Protein AF-A0A127SKQ9-F1 (afdb_monomer_lite)

Foldseek 3Di:
DVPPADQAAEEDEPVQCPDPVSVVVCVVSNYDYQYDPDDDPVVNVVSLLVVLQVLLCCCPPVVHHYHDQQDPDDDLPPDRDGDVSNLVSQQSNPVPDSVCSVVSSVDDDDDKAFPDDLCNVVSVVQVVVVVVDPDDDDPCSVVVSVCSNVPGDRHDMDD

Radius of gyration: 17.36 Å; chains: 1; bounding box: 49×34×46 Å

Sequence (159 aa):
MQNGFDTTEITFGANLMMNSLIIDIGKSNKMFKVERPGGSIKEFYRSSKHLSDYIRHVITEKKQSVWIAQRNGRTKDGNDATDQGIIKMFCMSCLDDKIKAIDQLHIVPVSISYEWESCDILKTLELYEAQFSKYTKKPGEDLNSILTGIVQSKGRVHI

Secondary structure (DSSP, 8-state):
-TTSPPPPEEEEEGGG--SHHHHHHHHHTTEEEEPPTTS-HHHHHHHHHHHHHHHHHHHHTS---EE--SSSS--SSS--PPPHHHHHHHHTT-SS-HHHHHHTT-------EESS-TTHHHHHHHHHHTTTS---PPTTHHHHHHHHHHHS---SEE-

pLDDT: mean 90.44, std 6.85, range [54.19, 97.06]

Structure (mmCIF, N/CA/C/O backbone):
data_AF-A0A127SKQ9-F1
#
_entry.id   AF-A0A127SKQ9-F1
#
loop_
_atom_site.group_PDB
_atom_site.id
_atom_site.type_symbol
_atom_site.label_atom_id
_atom_site.label_alt_id
_atom_site.label_comp_id
_atom_site.label_asym_id
_atom_site.label_entity_id
_atom_site.label_seq_id
_atom_site.pdbx_PDB_ins_code
_atom_site.Cartn_x
_atom_site.Cartn_y
_atom_site.Cartn_z
_atom_site.occupancy
_atom_site.B_iso_or_equiv
_atom_site.auth_seq_id
_atom_site.auth_comp_id
_atom_site.auth_asym_id
_atom_site.auth_atom_id
_atom_site.pdbx_PDB_model_num
ATOM 1 N N . MET A 1 1 ? -24.193 -1.878 -5.573 1.00 54.78 1 MET A N 1
ATOM 2 C CA . MET A 1 1 ? -23.216 -2.755 -4.890 1.00 54.78 1 MET A CA 1
ATOM 3 C C . MET A 1 1 ? -23.719 -4.185 -5.013 1.00 54.78 1 MET A C 1
ATOM 5 O O . MET A 1 1 ? -24.858 -4.421 -4.643 1.00 54.78 1 MET A O 1
ATOM 9 N N . GLN A 1 2 ? -22.941 -5.104 -5.594 1.00 54.19 2 GLN A N 1
ATOM 10 C CA . GLN A 1 2 ? -23.418 -6.451 -5.967 1.00 54.19 2 GLN A CA 1
ATOM 11 C C . GLN A 1 2 ? -23.648 -7.402 -4.776 1.00 54.19 2 GLN A C 1
ATOM 13 O O . GLN A 1 2 ? -24.366 -8.376 -4.937 1.00 54.19 2 GLN A O 1
ATOM 18 N N . ASN A 1 3 ? -23.123 -7.084 -3.585 1.00 78.31 3 ASN A N 1
ATOM 19 C CA . ASN A 1 3 ? -23.200 -7.938 -2.389 1.00 78.31 3 ASN A CA 1
ATOM 20 C C . ASN A 1 3 ? -23.644 -7.179 -1.117 1.00 78.31 3 ASN A C 1
ATOM 22 O O . ASN A 1 3 ? -23.388 -7.633 -0.010 1.00 78.31 3 ASN A O 1
ATOM 26 N N . GLY A 1 4 ? -24.241 -5.988 -1.253 1.00 82.44 4 GLY A N 1
ATOM 27 C CA . GLY A 1 4 ? -24.684 -5.176 -0.105 1.00 82.44 4 GLY A CA 1
ATOM 28 C C . GLY A 1 4 ? -23.573 -4.525 0.736 1.00 82.44 4 GLY A C 1
ATOM 29 O O . GLY A 1 4 ? -23.883 -3.854 1.712 1.00 82.44 4 GLY A O 1
ATOM 30 N N . PHE A 1 5 ? -22.300 -4.687 0.363 1.00 81.50 5 PHE A N 1
ATOM 31 C CA . PHE A 1 5 ? -21.170 -4.031 1.028 1.00 81.50 5 PHE A CA 1
ATOM 32 C C . PHE A 1 5 ? -20.911 -2.623 0.496 1.00 81.50 5 PHE A C 1
ATOM 34 O O . PHE A 1 5 ? -20.953 -2.401 -0.718 1.00 81.50 5 PHE A O 1
ATOM 41 N N . ASP A 1 6 ? -20.557 -1.716 1.406 1.00 85.88 6 ASP A N 1
ATOM 42 C CA . ASP A 1 6 ? -20.081 -0.373 1.086 1.00 85.88 6 ASP A CA 1
ATOM 43 C C . ASP A 1 6 ? -18.771 -0.383 0.284 1.00 85.88 6 ASP A C 1
ATOM 45 O O . ASP A 1 6 ? -17.996 -1.340 0.296 1.00 85.88 6 ASP A O 1
ATOM 49 N N . THR A 1 7 ? -18.495 0.722 -0.414 1.00 89.88 7 THR A N 1
ATOM 50 C CA . THR A 1 7 ? -17.207 0.911 -1.091 1.00 89.88 7 THR A CA 1
ATOM 51 C C . THR A 1 7 ? -16.084 1.154 -0.084 1.00 89.88 7 THR A C 1
ATOM 53 O O . THR A 1 7 ? -16.259 1.896 0.886 1.00 89.88 7 THR A O 1
ATOM 56 N N . THR A 1 8 ? -14.918 0.567 -0.359 1.00 92.88 8 THR A N 1
ATOM 57 C CA . THR A 1 8 ? -13.689 0.706 0.436 1.00 92.88 8 THR A CA 1
ATOM 58 C C . THR A 1 8 ? -12.986 2.037 0.174 1.00 92.88 8 THR A C 1
ATOM 60 O O . THR A 1 8 ? -13.079 2.592 -0.921 1.00 92.88 8 THR A O 1
ATOM 63 N N . GLU A 1 9 ? -12.236 2.523 1.158 1.00 96.12 9 GLU A N 1
ATOM 64 C CA . GLU A 1 9 ? -11.227 3.561 0.938 1.00 96.12 9 GLU A CA 1
ATOM 65 C C . GLU A 1 9 ? -9.915 2.929 0.472 1.00 96.12 9 GLU A C 1
ATOM 67 O O . GLU A 1 9 ? -9.607 1.795 0.845 1.00 96.12 9 GLU A O 1
ATOM 72 N N . ILE A 1 10 ? -9.148 3.625 -0.366 1.00 95.12 10 ILE A N 1
ATOM 73 C CA . ILE A 1 10 ? -7.981 3.036 -1.041 1.00 95.12 10 ILE A CA 1
ATOM 74 C C . ILE A 1 10 ? -6.764 3.941 -0.879 1.00 95.12 10 ILE A C 1
ATOM 76 O O . ILE A 1 10 ? -6.802 5.136 -1.163 1.00 95.12 10 ILE A O 1
ATOM 80 N N . THR A 1 11 ? -5.642 3.370 -0.458 1.00 92.81 11 THR A N 1
ATOM 81 C CA . THR A 1 11 ? -4.383 4.123 -0.405 1.00 92.81 11 THR A CA 1
ATOM 82 C C . THR A 1 11 ? -3.831 4.428 -1.799 1.00 92.81 11 THR A C 1
ATOM 84 O O . THR A 1 11 ? -3.881 3.600 -2.709 1.00 92.81 11 THR A O 1
ATOM 87 N N . PHE A 1 12 ? -3.250 5.616 -1.964 1.00 87.25 12 PHE A N 1
ATOM 88 C CA . PHE A 1 12 ? -2.615 6.041 -3.210 1.00 87.25 12 PHE A CA 1
ATOM 89 C C . PHE A 1 12 ? -1.283 6.747 -2.951 1.00 87.25 12 PHE A C 1
ATOM 91 O O . PHE A 1 12 ? -1.176 7.596 -2.066 1.00 87.25 12 PHE A O 1
ATOM 98 N N . GLY A 1 13 ? -0.249 6.412 -3.722 1.00 84.31 13 GLY A N 1
ATOM 99 C CA . GLY A 1 13 ? 1.081 7.002 -3.554 1.00 84.31 13 GLY A CA 1
ATOM 100 C C . GLY A 1 13 ? 1.129 8.474 -3.974 1.00 84.31 13 GLY A C 1
ATOM 101 O O . GLY A 1 13 ? 0.637 8.837 -5.042 1.00 84.31 13 GLY A O 1
ATOM 102 N N . ALA A 1 14 ? 1.780 9.321 -3.171 1.00 81.12 14 ALA A N 1
ATOM 103 C CA . ALA A 1 14 ? 1.904 10.758 -3.444 1.00 81.12 14 ALA A CA 1
ATOM 104 C C . ALA A 1 14 ? 2.530 11.092 -4.815 1.00 81.12 14 ALA A C 1
ATOM 106 O O . ALA A 1 14 ? 2.165 12.092 -5.426 1.00 81.12 14 ALA A O 1
ATOM 107 N N . ASN A 1 15 ? 3.421 10.236 -5.332 1.00 76.94 15 ASN A N 1
ATOM 108 C CA . ASN A 1 15 ? 4.072 10.408 -6.639 1.00 76.94 15 ASN A CA 1
ATOM 109 C C . ASN A 1 15 ? 3.095 10.375 -7.824 1.00 76.94 15 ASN A C 1
ATOM 111 O O . ASN A 1 15 ? 3.434 10.830 -8.910 1.00 76.94 15 ASN A O 1
ATOM 115 N N . LEU A 1 16 ? 1.899 9.827 -7.626 1.00 76.56 16 LEU A N 1
ATOM 116 C CA . LEU A 1 16 ? 0.903 9.669 -8.678 1.00 76.56 16 LEU A CA 1
ATOM 117 C C . LEU A 1 16 ? -0.077 10.849 -8.748 1.00 76.56 16 LEU A C 1
ATOM 119 O O . LEU A 1 16 ? -0.816 10.979 -9.720 1.00 76.56 16 LEU A O 1
ATOM 123 N N . MET A 1 17 ? -0.068 11.742 -7.756 1.00 75.12 17 MET A N 1
ATOM 124 C CA . MET A 1 17 ? -0.923 12.932 -7.715 1.00 75.12 17 MET A CA 1
ATOM 125 C C . MET A 1 17 ? -0.276 14.107 -8.456 1.00 75.12 17 MET A C 1
ATOM 127 O O . MET A 1 17 ? 0.054 15.133 -7.868 1.00 75.12 17 MET A O 1
ATOM 131 N N . MET A 1 18 ? -0.058 13.921 -9.759 1.00 71.75 18 MET A N 1
ATOM 132 C CA . MET A 1 18 ? 0.679 14.869 -10.605 1.00 71.75 18 MET A CA 1
ATOM 133 C C . MET A 1 18 ? -0.190 15.998 -11.175 1.00 71.75 18 MET A C 1
ATOM 135 O O . MET A 1 18 ? 0.332 17.065 -11.483 1.00 71.75 18 MET A O 1
ATOM 139 N N . ASN A 1 19 ? -1.501 15.783 -11.340 1.00 80.06 19 ASN A N 1
ATOM 140 C CA . ASN A 1 19 ? -2.429 16.797 -11.846 1.00 80.06 19 ASN A CA 1
ATOM 141 C C . ASN A 1 19 ? -3.755 16.799 -11.063 1.00 80.06 19 ASN A C 1
ATOM 143 O O . ASN A 1 19 ? -4.087 15.830 -10.376 1.00 80.06 19 ASN A O 1
ATOM 147 N N . SER A 1 20 ? -4.514 17.894 -11.169 1.00 86.56 20 SER A N 1
ATOM 148 C CA . SER A 1 20 ? -5.801 18.061 -10.477 1.00 86.56 20 SER A CA 1
ATOM 149 C C . SER A 1 20 ? -6.820 16.991 -10.867 1.00 86.56 20 SER A C 1
ATOM 151 O O . SER A 1 20 ? -7.478 16.441 -9.995 1.00 86.56 20 SER A O 1
ATOM 153 N N . LEU A 1 21 ? -6.883 16.619 -12.147 1.00 85.69 21 LEU A N 1
ATOM 154 C CA . LEU A 1 21 ? -7.825 15.614 -12.638 1.00 85.69 21 LEU A CA 1
ATOM 155 C C . LEU A 1 21 ? -7.629 14.237 -11.976 1.00 85.69 21 LEU A C 1
ATOM 157 O O . LEU A 1 21 ? -8.598 13.620 -11.547 1.00 85.69 21 LEU A O 1
ATOM 161 N N . ILE A 1 22 ? -6.389 13.755 -11.861 1.00 82.06 22 ILE A N 1
ATOM 162 C CA . ILE A 1 22 ? -6.066 12.476 -11.206 1.00 82.06 22 ILE A CA 1
ATOM 163 C C . ILE A 1 22 ? -6.401 12.551 -9.715 1.00 82.06 22 ILE A C 1
ATOM 165 O O . ILE A 1 22 ? -6.915 11.586 -9.152 1.00 82.06 22 ILE A O 1
ATOM 169 N N . ILE A 1 23 ? -6.143 13.697 -9.079 1.00 86.50 23 ILE A N 1
ATOM 170 C CA . ILE A 1 23 ? -6.498 13.926 -7.675 1.00 86.50 23 ILE A CA 1
ATOM 171 C C . ILE A 1 23 ? -8.017 13.857 -7.489 1.00 86.50 23 ILE A C 1
ATOM 173 O O . ILE A 1 23 ? -8.482 13.209 -6.553 1.00 86.50 23 ILE A O 1
ATOM 177 N N . ASP A 1 24 ? -8.785 14.491 -8.370 1.00 89.44 24 ASP A N 1
ATOM 178 C CA . ASP A 1 24 ? -10.244 14.524 -8.283 1.00 89.44 24 ASP A CA 1
ATOM 179 C C . ASP A 1 24 ? -10.848 13.139 -8.540 1.00 89.44 24 ASP A C 1
ATOM 181 O O . ASP A 1 24 ? -11.681 12.687 -7.755 1.00 89.44 24 ASP A O 1
ATOM 185 N N . ILE A 1 25 ? -10.342 12.403 -9.538 1.00 87.94 25 ILE A N 1
ATOM 186 C CA . ILE A 1 25 ? -10.705 10.993 -9.763 1.00 87.94 25 ILE A CA 1
ATOM 187 C C . ILE A 1 25 ? -10.395 10.154 -8.518 1.00 87.94 25 ILE A C 1
ATOM 189 O O . ILE A 1 25 ? -11.231 9.354 -8.090 1.00 87.94 25 ILE A O 1
ATOM 193 N N . GLY A 1 26 ? -9.220 10.341 -7.911 1.00 88.06 26 GLY A N 1
ATOM 194 C CA . GLY A 1 26 ? -8.842 9.646 -6.684 1.00 88.06 26 GLY A CA 1
ATOM 195 C C . GLY A 1 26 ? -9.817 9.936 -5.542 1.00 88.06 26 GLY A C 1
ATOM 196 O O . GLY A 1 26 ? -10.357 9.012 -4.936 1.00 88.06 26 GLY A O 1
ATOM 197 N N . LYS A 1 27 ? -10.128 11.211 -5.293 1.00 88.56 27 LYS A N 1
ATOM 198 C CA . LYS A 1 27 ? -11.087 11.619 -4.254 1.00 88.56 27 LYS A CA 1
ATOM 199 C C . LYS A 1 27 ? -12.483 11.042 -4.495 1.00 88.56 27 LYS A C 1
ATOM 201 O O . LYS A 1 27 ? -13.094 10.542 -3.552 1.00 88.56 27 LYS A O 1
ATOM 206 N N . SER A 1 28 ? -12.969 11.047 -5.738 1.00 90.50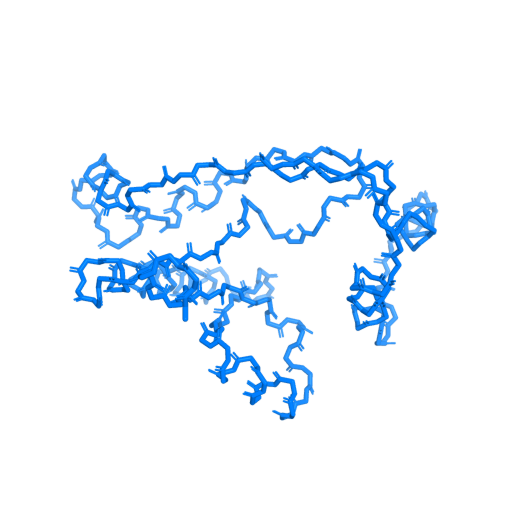 28 SER A N 1
ATOM 207 C CA . SER A 1 28 ? -14.262 10.446 -6.100 1.00 90.50 28 SER A CA 1
ATOM 208 C C . SER A 1 28 ? -14.316 8.938 -5.832 1.00 90.50 28 SER A C 1
ATOM 210 O O . SER A 1 28 ? -15.387 8.414 -5.541 1.00 90.50 28 SER A O 1
ATOM 212 N N . ASN A 1 29 ? -13.170 8.250 -5.865 1.00 89.25 29 ASN A N 1
ATOM 213 C CA . ASN A 1 29 ? -13.037 6.824 -5.550 1.00 89.25 29 ASN A CA 1
ATOM 214 C C . ASN A 1 29 ? -12.617 6.557 -4.091 1.00 89.25 29 ASN A C 1
ATOM 216 O O . ASN A 1 29 ? -12.117 5.476 -3.788 1.00 89.25 29 ASN A O 1
ATOM 220 N N . LYS A 1 30 ? -12.798 7.533 -3.185 1.00 93.00 30 LYS A N 1
ATOM 221 C CA . LYS A 1 30 ? -12.392 7.455 -1.767 1.00 93.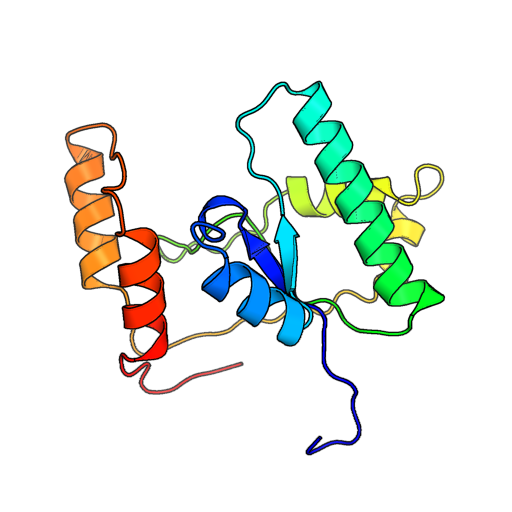00 30 LYS A CA 1
ATOM 222 C C . LYS A 1 30 ? -10.909 7.104 -1.578 1.00 93.00 30 LYS A C 1
ATOM 224 O O . LYS A 1 30 ? -10.536 6.388 -0.647 1.00 93.00 30 LYS A O 1
ATOM 229 N N . MET A 1 31 ? -10.053 7.584 -2.477 1.00 92.69 31 MET A N 1
ATOM 230 C CA . MET A 1 31 ? -8.617 7.385 -2.343 1.00 92.69 31 MET A CA 1
ATOM 231 C C . MET A 1 31 ? -8.005 8.428 -1.410 1.00 92.69 31 MET A C 1
ATOM 233 O O . MET A 1 31 ? -8.357 9.608 -1.470 1.00 92.69 31 MET A O 1
ATOM 237 N N . PHE A 1 32 ? -7.037 8.011 -0.598 1.00 91.94 32 PHE A N 1
ATOM 238 C CA . PHE A 1 32 ? -6.281 8.904 0.277 1.00 91.94 32 PHE A CA 1
ATOM 239 C C . PHE A 1 32 ? -4.772 8.712 0.117 1.00 91.94 32 PHE A C 1
ATOM 241 O O . PHE A 1 32 ? -4.269 7.629 -0.192 1.00 91.94 32 PHE A O 1
ATOM 248 N N . LYS A 1 33 ? -4.038 9.815 0.290 1.00 89.06 33 LYS A N 1
ATOM 249 C CA . LYS A 1 33 ? -2.602 9.885 0.011 1.00 89.06 33 LYS A CA 1
ATOM 250 C C . LYS A 1 33 ? -1.785 9.153 1.074 1.00 89.06 33 LYS A C 1
ATOM 252 O O . LYS A 1 33 ? -1.959 9.384 2.266 1.00 89.06 33 LYS A O 1
ATOM 257 N N . VAL A 1 34 ? -0.792 8.399 0.611 1.00 88.38 34 VAL A N 1
ATOM 258 C CA . VAL A 1 34 ? 0.330 7.900 1.411 1.00 88.38 34 VAL A CA 1
ATOM 259 C C . VAL A 1 34 ? 1.607 8.627 0.994 1.00 88.38 34 VAL A C 1
ATOM 261 O O . VAL A 1 34 ? 2.002 8.608 -0.177 1.00 88.38 34 VAL A O 1
ATOM 264 N N . GLU A 1 35 ? 2.244 9.284 1.962 1.00 85.62 35 GLU A N 1
ATOM 265 C CA . GLU A 1 35 ? 3.513 9.983 1.754 1.00 85.62 35 GLU A CA 1
ATOM 266 C C . GLU A 1 35 ? 4.673 9.001 1.582 1.00 85.62 35 GLU A C 1
A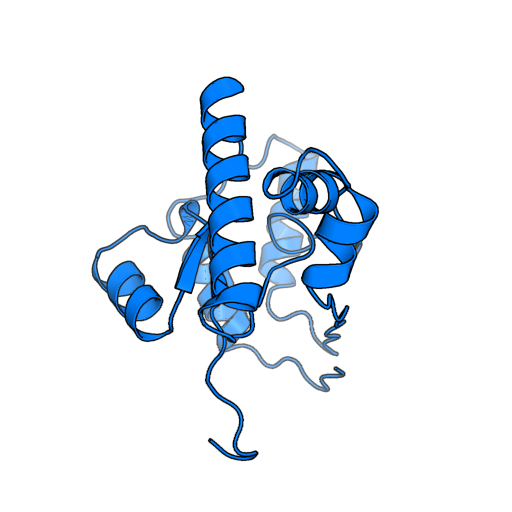TOM 268 O O . GLU A 1 35 ? 4.717 7.939 2.208 1.00 85.62 35 GLU A O 1
ATOM 273 N N . ARG A 1 36 ? 5.646 9.368 0.743 1.00 76.31 36 ARG A N 1
ATOM 274 C CA . ARG A 1 36 ? 6.860 8.571 0.543 1.00 76.31 36 ARG A CA 1
ATOM 275 C C . ARG A 1 36 ? 7.984 9.012 1.488 1.00 76.31 36 ARG A C 1
ATOM 277 O O . ARG A 1 36 ? 8.064 10.193 1.827 1.00 76.31 36 ARG A O 1
ATOM 284 N N . PRO A 1 37 ? 8.894 8.097 1.868 1.00 72.12 37 PRO A N 1
ATOM 285 C CA . PRO A 1 37 ? 10.150 8.478 2.504 1.00 72.12 37 PRO A CA 1
ATOM 286 C C . PRO A 1 37 ? 10.933 9.391 1.550 1.00 72.12 37 PRO A C 1
ATOM 288 O O . PRO A 1 37 ? 11.157 9.025 0.397 1.00 72.12 37 PRO A O 1
ATOM 291 N N . GLY A 1 38 ? 11.309 10.586 2.001 1.00 67.38 38 GLY A N 1
ATOM 292 C CA . GLY A 1 38 ? 11.995 11.573 1.156 1.00 67.38 38 GLY A CA 1
ATOM 293 C C . GLY A 1 38 ? 12.157 12.950 1.802 1.00 67.38 38 GLY A C 1
ATOM 294 O O . GLY A 1 38 ? 13.097 13.664 1.473 1.00 67.38 38 GLY A O 1
ATOM 295 N N . GLY A 1 39 ? 11.279 13.299 2.748 1.00 75.69 39 GLY A N 1
ATOM 296 C CA . GLY A 1 39 ? 11.462 14.443 3.646 1.00 75.69 39 GLY A CA 1
ATOM 297 C C . GLY A 1 39 ? 12.331 14.112 4.863 1.00 75.69 39 GLY A C 1
ATOM 298 O O . GLY A 1 39 ? 12.971 13.059 4.939 1.00 75.69 39 GLY A O 1
ATOM 299 N N . SER A 1 40 ? 12.318 14.994 5.860 1.00 88.62 40 SER A N 1
ATOM 300 C CA . SER A 1 40 ? 12.974 14.725 7.140 1.00 88.62 40 SER A CA 1
ATOM 301 C C . SER A 1 40 ? 12.338 13.521 7.849 1.00 88.62 40 SER A C 1
ATOM 303 O O . SER A 1 40 ? 11.139 13.258 7.733 1.00 88.62 40 SER A O 1
ATOM 305 N N . ILE A 1 41 ? 13.126 12.813 8.664 1.00 88.25 41 ILE A N 1
ATOM 306 C CA . ILE A 1 41 ? 12.645 11.683 9.484 1.00 88.25 41 ILE A CA 1
ATOM 307 C C . ILE A 1 41 ? 11.422 12.091 10.322 1.00 88.25 41 ILE A C 1
ATOM 309 O O . ILE A 1 41 ? 10.472 11.326 10.477 1.00 88.25 41 ILE A O 1
ATOM 313 N N . LYS A 1 42 ? 11.424 13.329 10.829 1.00 90.62 42 LYS A N 1
ATOM 314 C CA . LYS A 1 42 ? 10.336 13.893 11.632 1.00 90.62 42 LYS A CA 1
ATOM 315 C C . LYS A 1 42 ? 9.049 14.080 10.826 1.00 90.62 42 LYS A C 1
ATOM 317 O O . LYS A 1 42 ? 7.970 13.798 11.344 1.00 90.62 42 LYS A O 1
ATOM 322 N N . GLU A 1 43 ? 9.147 14.552 9.587 1.00 90.69 43 GLU A N 1
ATOM 323 C CA . GLU A 1 43 ? 7.992 14.684 8.691 1.00 90.69 43 GLU A CA 1
ATOM 324 C C . GLU A 1 43 ? 7.438 13.315 8.322 1.00 90.69 43 GLU A C 1
ATOM 326 O O . GLU A 1 43 ? 6.243 13.087 8.479 1.00 90.69 43 GLU A O 1
ATOM 331 N N . PHE A 1 44 ? 8.304 12.376 7.937 1.00 89.94 44 PHE A N 1
ATOM 332 C CA . PHE A 1 44 ? 7.875 11.021 7.602 1.00 89.94 44 PHE A CA 1
ATOM 333 C C . PHE A 1 44 ? 7.178 10.326 8.783 1.00 89.94 44 PHE A C 1
ATOM 335 O O . PHE A 1 44 ? 6.134 9.696 8.605 1.00 89.94 44 PHE A O 1
ATOM 342 N N . TYR A 1 45 ? 7.698 10.499 10.004 1.00 91.94 45 TYR A N 1
ATOM 343 C CA . TYR A 1 45 ? 7.064 9.995 11.223 1.00 91.94 45 TYR A CA 1
ATOM 344 C C . TYR A 1 45 ? 5.679 10.613 11.450 1.00 91.94 45 TYR A C 1
ATOM 346 O O . TYR A 1 45 ? 4.719 9.891 11.714 1.00 91.94 45 TYR A O 1
ATOM 354 N N . ARG A 1 46 ? 5.551 11.941 11.324 1.00 93.25 46 ARG A N 1
ATOM 355 C CA . ARG A 1 46 ? 4.263 12.641 11.480 1.00 93.25 46 ARG A CA 1
ATOM 356 C C . ARG A 1 46 ? 3.242 12.181 10.443 1.00 93.25 46 ARG A C 1
ATOM 358 O O . ARG A 1 46 ? 2.109 11.896 10.814 1.00 93.25 46 ARG A O 1
ATOM 365 N N . SER A 1 47 ? 3.649 12.053 9.182 1.00 92.88 47 SER A N 1
ATOM 366 C CA . SER A 1 47 ? 2.782 11.554 8.112 1.00 92.88 47 SER A CA 1
ATOM 367 C C . SER A 1 47 ? 2.366 10.101 8.345 1.00 92.88 47 SER A C 1
ATOM 369 O O . SER A 1 47 ? 1.200 9.769 8.159 1.00 92.88 47 SER A O 1
ATOM 371 N N . SER A 1 48 ? 3.278 9.248 8.824 1.00 93.69 48 SER A N 1
ATOM 372 C CA . SER A 1 48 ? 2.972 7.851 9.170 1.00 93.69 48 SER A CA 1
ATOM 373 C C . SER A 1 48 ? 2.002 7.751 10.350 1.00 93.69 48 SER A C 1
ATOM 375 O O . SER A 1 48 ? 1.063 6.960 10.313 1.00 93.69 48 SER A O 1
ATOM 377 N N . LYS A 1 49 ? 2.181 8.592 11.377 1.00 95.50 49 LYS A N 1
ATOM 378 C CA . LYS A 1 49 ? 1.258 8.689 12.514 1.00 95.50 49 LYS A CA 1
ATOM 379 C C . LYS A 1 49 ? -0.130 9.129 12.056 1.00 95.50 49 LYS A C 1
ATOM 381 O O . LYS A 1 49 ? -1.107 8.474 12.394 1.00 95.50 49 LYS A O 1
ATOM 386 N N . HIS A 1 50 ? -0.202 10.182 11.244 1.00 95.75 50 HIS A N 1
ATOM 387 C CA . HIS A 1 50 ? -1.463 10.686 10.707 1.00 95.75 50 HIS A CA 1
ATOM 388 C C . HIS A 1 50 ? -2.191 9.633 9.861 1.00 95.75 50 HIS A C 1
ATOM 390 O O . HIS A 1 50 ? -3.391 9.435 10.029 1.00 95.75 50 HIS A O 1
ATOM 396 N N . LEU A 1 51 ? -1.457 8.910 9.010 1.00 95.69 51 LEU A N 1
ATOM 397 C CA . LEU A 1 51 ? -1.987 7.793 8.232 1.00 95.69 51 LEU A CA 1
ATOM 398 C C . LEU A 1 51 ? -2.560 6.690 9.134 1.00 95.69 51 LEU A C 1
ATOM 400 O O . LEU A 1 51 ? -3.662 6.210 8.887 1.00 95.69 51 LEU A O 1
ATOM 404 N N . SER A 1 52 ? -1.836 6.320 10.192 1.00 96.50 52 SER A N 1
ATOM 405 C CA . SER A 1 52 ? -2.290 5.332 11.175 1.00 96.50 52 SER A CA 1
ATOM 406 C C . SER A 1 52 ? -3.575 5.757 11.880 1.00 96.50 52 SER A C 1
ATOM 408 O O . SER A 1 52 ? -4.501 4.956 12.016 1.00 96.50 52 SER A O 1
ATOM 410 N N . ASP A 1 53 ? -3.639 7.019 12.313 1.00 96.88 53 ASP A N 1
ATOM 411 C CA . ASP A 1 53 ? -4.807 7.586 12.992 1.00 96.88 53 ASP A CA 1
ATOM 412 C C . ASP A 1 53 ? -6.022 7.598 12.061 1.00 96.88 53 ASP A C 1
ATOM 414 O O . ASP A 1 53 ? -7.116 7.198 12.460 1.00 96.88 53 ASP A O 1
ATOM 418 N N . TYR A 1 54 ? -5.816 7.971 10.795 1.00 97.06 54 TYR A N 1
ATOM 419 C CA . TYR A 1 54 ? -6.870 7.975 9.789 1.00 97.06 54 TYR A CA 1
ATOM 420 C C . TYR A 1 54 ? -7.394 6.569 9.480 1.00 97.06 54 TYR A C 1
ATOM 422 O O . TYR A 1 54 ? -8.603 6.356 9.511 1.00 97.06 54 TYR A O 1
ATOM 430 N N . ILE A 1 55 ? -6.509 5.592 9.248 1.00 96.94 55 ILE A N 1
ATOM 431 C CA . ILE A 1 55 ? -6.910 4.196 8.997 1.00 96.94 55 ILE A CA 1
ATOM 432 C C . ILE A 1 55 ? -7.743 3.659 10.164 1.00 96.94 55 ILE A C 1
ATOM 434 O O . ILE A 1 55 ? -8.789 3.048 9.940 1.00 96.94 55 ILE A O 1
ATOM 438 N N . ARG A 1 56 ? -7.320 3.923 11.409 1.00 96.88 56 ARG A N 1
ATOM 439 C CA . ARG A 1 56 ? -8.090 3.518 12.589 1.00 96.88 56 ARG A CA 1
ATOM 440 C C . ARG A 1 56 ? -9.463 4.178 12.601 1.00 96.88 56 ARG A C 1
ATOM 442 O O . ARG A 1 56 ? -10.444 3.461 12.722 1.00 96.88 56 ARG A O 1
ATOM 449 N N . HIS A 1 57 ? -9.544 5.493 12.406 1.00 96.75 57 HIS A N 1
ATOM 450 C CA . HIS A 1 57 ? -10.817 6.218 12.336 1.00 96.75 57 HIS A CA 1
ATOM 451 C C . HIS A 1 57 ? -11.768 5.635 11.271 1.00 96.75 57 HIS A C 1
ATOM 453 O O . HIS A 1 57 ? -12.947 5.402 11.553 1.00 96.75 57 HIS A O 1
ATOM 459 N N . VAL A 1 58 ? -11.264 5.327 10.069 1.00 96.75 58 VAL A N 1
ATOM 460 C CA . VAL A 1 58 ? -12.064 4.723 8.987 1.00 96.75 58 VAL A CA 1
ATOM 461 C C . VAL A 1 58 ? -12.659 3.376 9.420 1.00 96.75 58 VAL A C 1
ATOM 463 O O . VAL A 1 58 ? -13.851 3.133 9.222 1.00 96.75 58 VAL A O 1
ATOM 466 N N . ILE A 1 59 ? -11.867 2.534 10.085 1.00 96.06 59 ILE A N 1
ATOM 467 C CA . ILE A 1 59 ? -12.295 1.197 10.516 1.00 96.06 59 ILE A CA 1
ATOM 468 C C . ILE A 1 59 ? -13.203 1.261 11.755 1.00 96.06 59 ILE A C 1
ATOM 470 O O . ILE A 1 59 ? -14.275 0.652 11.786 1.00 96.06 59 ILE A O 1
ATOM 474 N N . THR A 1 60 ? -12.806 1.996 12.796 1.00 95.50 60 THR A N 1
ATOM 475 C CA . THR A 1 60 ? -13.462 1.940 14.110 1.00 95.50 60 THR A CA 1
ATOM 476 C C . THR A 1 60 ? -14.651 2.880 14.230 1.00 95.50 60 THR A C 1
ATOM 478 O O . THR A 1 60 ? -15.610 2.526 14.919 1.00 95.50 60 THR A O 1
ATOM 481 N N . GLU A 1 61 ? -14.617 4.036 13.567 1.00 96.19 61 GLU A N 1
ATOM 482 C CA . GLU A 1 61 ? -15.653 5.070 13.671 1.00 96.19 61 GLU A CA 1
ATOM 483 C C . GLU A 1 61 ? -16.527 5.119 12.417 1.00 96.19 61 GLU A C 1
ATOM 485 O O . GLU A 1 61 ? -17.743 4.978 12.531 1.00 96.19 61 GLU A O 1
ATOM 490 N N . LYS A 1 62 ? -15.933 5.230 11.219 1.00 95.56 62 LYS A N 1
ATOM 491 C CA . LYS A 1 62 ? -16.708 5.263 9.961 1.00 95.56 62 LYS A CA 1
ATOM 492 C C . LYS A 1 62 ? -17.276 3.904 9.554 1.00 95.56 62 LYS A C 1
ATOM 494 O O . LYS A 1 62 ? -18.149 3.865 8.691 1.00 95.56 62 LYS A O 1
ATOM 499 N N . LYS A 1 63 ? -16.781 2.812 10.152 1.00 94.44 63 LYS A N 1
ATOM 500 C CA . LYS A 1 63 ? -17.158 1.423 9.834 1.00 94.44 63 LYS A CA 1
ATOM 501 C C . LYS A 1 63 ? -16.969 1.076 8.351 1.00 94.44 63 LYS A C 1
ATOM 503 O O . LYS A 1 63 ? -17.780 0.364 7.768 1.00 94.44 63 LYS A O 1
ATOM 508 N N . GLN A 1 64 ? -15.894 1.581 7.746 1.00 95.06 64 GLN A N 1
ATOM 509 C CA . GLN A 1 64 ? -15.534 1.328 6.350 1.00 95.06 64 GLN A CA 1
ATOM 510 C C . GLN A 1 64 ? -14.217 0.552 6.251 1.00 95.06 64 GLN A C 1
ATOM 512 O O . GLN A 1 64 ? -13.358 0.627 7.128 1.00 95.06 64 GLN A O 1
ATOM 517 N N . SER A 1 65 ? -14.062 -0.211 5.169 1.00 95.44 65 SER A N 1
ATOM 518 C CA . SER A 1 65 ? -12.828 -0.945 4.880 1.00 95.44 65 SER A CA 1
ATOM 519 C C . SER A 1 65 ? -11.767 -0.042 4.250 1.00 95.44 65 SER A C 1
ATOM 521 O O . SER A 1 65 ? -12.083 0.959 3.601 1.00 95.44 65 SER A O 1
ATOM 523 N N . VAL A 1 66 ? -10.504 -0.437 4.415 1.00 96.69 66 VAL A N 1
ATOM 524 C CA . VAL A 1 66 ? -9.339 0.201 3.795 1.00 96.69 66 VAL A CA 1
ATOM 525 C C . VAL A 1 66 ? -8.570 -0.830 2.973 1.00 96.69 66 VAL A C 1
ATOM 527 O O . VAL A 1 66 ? -8.237 -1.901 3.476 1.00 96.69 66 VAL A O 1
ATOM 530 N N . TRP A 1 67 ? -8.223 -0.476 1.736 1.00 96.00 67 TRP A N 1
ATOM 531 C CA . TRP A 1 67 ? -7.305 -1.232 0.889 1.00 96.00 67 TRP A CA 1
ATOM 532 C C . TRP A 1 67 ? -5.909 -0.599 0.909 1.00 96.00 67 TRP A C 1
ATOM 534 O O . TRP A 1 67 ? -5.708 0.542 0.466 1.00 96.00 67 TRP A O 1
ATOM 544 N N . ILE A 1 68 ? -4.927 -1.348 1.410 1.00 95.00 68 ILE A N 1
ATOM 545 C CA . ILE A 1 68 ? -3.537 -0.904 1.541 1.00 95.00 68 ILE A CA 1
ATOM 546 C C . ILE A 1 68 ? -2.560 -1.966 1.043 1.00 95.00 68 ILE A C 1
ATOM 548 O O . ILE A 1 68 ? -2.722 -3.152 1.311 1.00 95.00 68 ILE A O 1
ATOM 552 N N . ALA A 1 69 ? -1.535 -1.525 0.311 1.00 93.50 69 ALA A N 1
ATOM 553 C CA . ALA A 1 69 ? -0.452 -2.393 -0.131 1.00 93.50 69 ALA A CA 1
ATOM 554 C C . ALA A 1 69 ? 0.487 -2.733 1.035 1.00 93.50 69 ALA A C 1
ATOM 556 O O . ALA A 1 69 ? 0.822 -1.873 1.847 1.00 93.50 69 ALA A O 1
ATOM 557 N N . GLN A 1 70 ? 0.977 -3.969 1.063 1.00 92.88 70 GLN A N 1
ATOM 558 C CA . GLN A 1 70 ? 1.879 -4.521 2.076 1.00 92.88 70 GLN A CA 1
ATOM 559 C C . GLN A 1 70 ? 3.263 -3.846 2.136 1.00 92.88 70 GLN A C 1
ATOM 561 O O . GLN A 1 70 ? 4.011 -4.043 3.095 1.00 92.88 70 GLN A O 1
ATOM 566 N N . ARG A 1 71 ? 3.616 -3.061 1.111 1.00 90.56 71 ARG A N 1
ATOM 567 C CA . ARG A 1 71 ? 4.817 -2.219 1.034 1.00 90.56 71 ARG A CA 1
ATOM 568 C C . ARG A 1 71 ? 4.638 -1.106 -0.001 1.00 90.56 71 ARG A C 1
ATOM 570 O O . ARG A 1 71 ? 3.698 -1.116 -0.794 1.00 90.56 71 ARG A O 1
ATOM 577 N N . ASN A 1 72 ? 5.564 -0.151 -0.024 1.00 86.38 72 ASN A N 1
ATOM 578 C CA . ASN A 1 72 ? 5.563 0.909 -1.029 1.00 86.38 72 ASN A CA 1
ATOM 579 C C . ASN A 1 72 ? 6.034 0.385 -2.394 1.00 86.38 72 ASN A C 1
ATOM 581 O O . ASN A 1 72 ? 7.165 -0.073 -2.537 1.00 86.38 72 ASN A O 1
ATOM 585 N N . GLY A 1 73 ? 5.193 0.560 -3.413 1.00 85.94 73 GLY A N 1
ATOM 586 C CA . GLY A 1 73 ? 5.519 0.229 -4.796 1.00 85.94 73 GLY A CA 1
ATOM 587 C C . GLY A 1 73 ? 5.230 -1.226 -5.164 1.00 85.94 73 GLY A C 1
ATOM 588 O O . GLY A 1 73 ? 5.057 -2.094 -4.316 1.00 85.94 73 GLY A O 1
ATOM 589 N N . ARG A 1 74 ? 5.148 -1.475 -6.474 1.00 88.06 74 ARG A N 1
ATOM 590 C CA . ARG A 1 74 ? 4.948 -2.814 -7.039 1.00 88.06 74 ARG A CA 1
ATOM 591 C C . ARG A 1 74 ? 6.260 -3.585 -7.049 1.00 88.06 74 ARG A C 1
ATOM 593 O O . ARG A 1 74 ? 7.301 -2.992 -7.341 1.00 88.06 74 ARG A O 1
ATOM 600 N N . THR A 1 75 ? 6.175 -4.896 -6.844 1.00 89.00 75 THR A N 1
ATOM 601 C CA . THR A 1 75 ? 7.317 -5.791 -7.019 1.00 89.00 75 THR A CA 1
ATOM 602 C C . THR A 1 75 ? 7.932 -5.679 -8.404 1.00 89.00 75 THR A C 1
ATOM 604 O O . THR A 1 75 ? 7.218 -5.507 -9.402 1.00 89.00 75 THR A O 1
ATOM 607 N N . LYS A 1 76 ? 9.259 -5.773 -8.459 1.00 87.00 76 LYS A N 1
ATOM 608 C CA . LYS A 1 76 ? 10.027 -5.821 -9.708 1.00 87.00 76 LYS A CA 1
ATOM 609 C C . LYS A 1 76 ? 10.454 -7.244 -10.040 1.00 87.00 76 LYS A C 1
ATOM 611 O O . LYS A 1 76 ? 10.441 -7.609 -11.205 1.00 87.00 76 LYS A O 1
ATOM 616 N N . ASP A 1 77 ? 10.739 -8.033 -9.013 1.00 85.12 77 ASP A N 1
ATOM 617 C CA . ASP A 1 77 ? 11.312 -9.378 -9.063 1.00 85.12 77 ASP A CA 1
ATOM 618 C C . ASP A 1 77 ? 10.332 -10.480 -8.617 1.00 85.12 77 ASP A C 1
ATOM 620 O O . ASP A 1 77 ? 10.693 -11.651 -8.587 1.00 85.12 77 ASP A O 1
ATOM 624 N N . GLY A 1 78 ? 9.097 -10.120 -8.254 1.00 84.31 78 GLY A N 1
ATOM 625 C CA . GLY A 1 78 ? 8.095 -11.064 -7.746 1.00 84.31 78 GLY A CA 1
ATOM 626 C C . GLY A 1 78 ? 8.198 -11.349 -6.244 1.00 84.31 78 GLY A C 1
ATOM 627 O O . GLY A 1 78 ? 7.365 -12.074 -5.709 1.00 84.31 78 GLY A O 1
ATOM 628 N N . ASN A 1 79 ? 9.163 -10.759 -5.527 1.00 88.06 79 ASN A N 1
ATOM 629 C CA . ASN A 1 79 ? 9.286 -10.942 -4.082 1.00 88.06 79 ASN A CA 1
ATOM 630 C C . ASN A 1 79 ? 8.409 -9.937 -3.324 1.00 88.06 79 ASN A C 1
ATOM 632 O O . ASN A 1 79 ? 8.801 -8.785 -3.139 1.00 88.06 79 ASN A O 1
ATOM 636 N N . ASP A 1 80 ? 7.231 -10.372 -2.878 1.00 89.00 80 ASP A N 1
ATOM 637 C CA . ASP A 1 80 ? 6.225 -9.541 -2.203 1.00 89.00 80 ASP A CA 1
ATOM 638 C C . ASP A 1 80 ? 6.198 -9.665 -0.673 1.00 89.00 80 ASP A C 1
ATOM 640 O O . ASP A 1 80 ? 5.140 -9.600 -0.046 1.00 89.00 80 ASP A O 1
ATOM 644 N N . ALA A 1 81 ? 7.373 -9.774 -0.048 1.00 92.38 81 ALA A N 1
ATOM 645 C CA . ALA A 1 81 ? 7.495 -9.705 1.405 1.00 92.38 81 ALA A CA 1
ATOM 646 C C . ALA A 1 81 ? 6.933 -8.385 1.981 1.00 92.38 81 ALA A C 1
ATOM 648 O O . ALA A 1 81 ? 7.230 -7.288 1.496 1.00 92.38 81 ALA A O 1
ATOM 649 N N . THR A 1 82 ? 6.140 -8.497 3.050 1.00 93.62 82 THR A N 1
ATOM 650 C CA . THR A 1 82 ? 5.567 -7.357 3.779 1.00 93.62 82 THR A CA 1
ATOM 651 C C . THR A 1 82 ? 6.657 -6.504 4.427 1.00 93.62 82 THR A C 1
ATOM 653 O O . THR A 1 82 ? 7.547 -7.020 5.106 1.00 93.62 82 THR A O 1
ATOM 656 N N . ASP A 1 83 ? 6.559 -5.182 4.279 1.00 93.38 83 ASP A N 1
ATOM 657 C CA . ASP A 1 83 ? 7.476 -4.240 4.921 1.00 93.38 83 ASP A CA 1
ATOM 658 C C . ASP A 1 83 ? 7.158 -4.124 6.421 1.00 93.38 83 ASP A C 1
ATOM 660 O O . ASP A 1 83 ? 6.046 -3.770 6.807 1.00 93.38 83 ASP A O 1
ATOM 664 N N . GLN A 1 84 ? 8.139 -4.360 7.297 1.00 93.56 84 GLN A N 1
ATOM 665 C CA . GLN A 1 84 ? 7.961 -4.209 8.749 1.00 93.56 84 GLN A CA 1
ATOM 666 C C . GLN A 1 84 ? 7.499 -2.796 9.157 1.00 93.56 84 GLN A C 1
ATOM 668 O O . GLN A 1 84 ? 6.873 -2.621 10.209 1.00 93.56 84 GLN A O 1
ATOM 673 N N . GLY A 1 85 ? 7.799 -1.783 8.341 1.00 92.69 85 GLY A N 1
ATOM 674 C CA . GLY A 1 85 ? 7.344 -0.410 8.513 1.00 92.69 85 GLY A CA 1
ATOM 675 C C . GLY A 1 85 ? 5.822 -0.275 8.530 1.00 92.69 85 GLY A C 1
ATOM 676 O O . GLY A 1 85 ? 5.315 0.533 9.308 1.00 92.69 85 GLY A O 1
ATOM 677 N N . ILE A 1 86 ? 5.083 -1.098 7.772 1.00 92.88 86 ILE A N 1
ATOM 678 C CA . ILE A 1 86 ? 3.612 -1.035 7.757 1.00 92.88 86 ILE A CA 1
ATOM 679 C C . ILE A 1 86 ? 3.017 -1.486 9.092 1.00 92.88 86 ILE A C 1
ATOM 681 O O . ILE A 1 86 ? 2.122 -0.837 9.626 1.00 92.88 86 ILE A O 1
ATOM 685 N N . ILE A 1 87 ? 3.585 -2.538 9.688 1.00 93.69 87 ILE A N 1
ATOM 686 C CA . ILE A 1 87 ? 3.143 -3.063 10.984 1.00 93.69 87 ILE A CA 1
ATOM 687 C C . ILE A 1 87 ? 3.420 -2.038 12.084 1.00 93.69 87 ILE A C 1
ATOM 689 O O . ILE A 1 87 ? 2.561 -1.763 12.919 1.00 93.69 87 ILE A O 1
ATOM 693 N N . LYS A 1 88 ? 4.601 -1.405 12.053 1.00 94.12 88 LYS A N 1
ATOM 694 C CA . LYS A 1 88 ? 4.927 -0.304 12.970 1.00 94.12 88 LYS A CA 1
ATOM 695 C C . LYS A 1 88 ? 3.953 0.858 12.804 1.00 94.12 88 LYS A C 1
ATOM 697 O O . LYS A 1 88 ? 3.503 1.391 13.814 1.00 94.12 88 LYS A O 1
ATOM 702 N N . MET A 1 89 ? 3.617 1.213 11.561 1.00 95.12 89 MET A N 1
ATOM 703 C CA . MET A 1 89 ? 2.666 2.276 11.244 1.00 95.12 89 MET A CA 1
ATOM 704 C C . MET A 1 89 ? 1.280 1.970 11.816 1.00 95.12 89 MET A C 1
ATOM 706 O O . MET A 1 89 ? 0.735 2.817 12.516 1.00 95.12 89 MET A O 1
ATOM 710 N N . PHE A 1 90 ? 0.743 0.761 11.655 1.00 95.88 90 PHE A N 1
ATOM 711 C CA . PHE A 1 90 ? -0.556 0.385 12.232 1.00 95.88 90 PHE A CA 1
ATOM 712 C C . PHE A 1 90 ? -0.631 0.542 13.759 1.00 95.88 90 PHE A C 1
ATOM 714 O O . PHE A 1 90 ? -1.657 0.976 14.288 1.00 95.88 90 PHE A O 1
ATOM 721 N N . CYS A 1 91 ? 0.469 0.282 14.467 1.00 96.44 91 CYS A N 1
ATOM 722 C CA . CYS A 1 91 ? 0.541 0.458 15.918 1.00 96.44 91 CYS A CA 1
ATOM 723 C C . CYS A 1 91 ? 0.593 1.928 16.365 1.00 96.44 91 CYS A C 1
ATOM 725 O O . CYS A 1 91 ? 0.356 2.218 17.533 1.00 96.44 91 CYS A O 1
ATOM 727 N N . MET A 1 92 ? 0.911 2.877 15.479 1.00 95.94 92 MET A N 1
ATOM 728 C CA . MET A 1 92 ? 1.124 4.271 15.886 1.00 95.94 92 MET A CA 1
ATOM 729 C C . MET A 1 92 ? -0.138 4.924 16.453 1.00 95.94 92 MET A C 1
ATOM 731 O O . MET A 1 92 ? -0.017 5.805 17.300 1.00 95.94 92 MET A O 1
ATOM 735 N N . SER A 1 93 ? -1.329 4.504 16.025 1.00 94.62 93 SER A N 1
ATOM 736 C CA . SER A 1 93 ? -2.629 5.032 16.465 1.00 94.62 93 SER A CA 1
ATOM 737 C C . SER A 1 93 ? -3.099 4.547 17.837 1.00 94.62 93 SER A C 1
ATOM 739 O O . SER A 1 93 ? -4.029 5.126 18.389 1.00 94.62 93 SER A O 1
ATOM 741 N N . CYS A 1 94 ? -2.439 3.549 18.427 1.00 91.88 94 CYS A N 1
ATOM 742 C CA . CYS A 1 94 ? -2.705 3.088 19.789 1.00 91.88 94 CYS A CA 1
ATOM 743 C C . CYS A 1 94 ? -1.379 2.693 20.458 1.00 91.88 94 CYS A C 1
ATOM 745 O O . CYS A 1 94 ? -0.865 1.595 20.261 1.00 91.88 94 CYS A O 1
ATOM 747 N N . LEU A 1 95 ? -0.793 3.635 21.204 1.00 85.50 95 LEU A N 1
ATOM 748 C CA . LEU A 1 95 ? 0.565 3.502 21.744 1.00 85.50 95 LEU A CA 1
ATOM 749 C C . LEU A 1 95 ? 0.648 2.563 22.952 1.00 85.50 95 LEU A C 1
ATOM 751 O O . LEU A 1 95 ? 1.681 1.923 23.144 1.00 85.50 95 LEU A O 1
ATOM 755 N N . ASP A 1 96 ? -0.429 2.482 23.732 1.00 89.00 96 ASP A N 1
ATOM 756 C CA . ASP A 1 96 ? -0.442 1.778 25.017 1.00 89.00 96 ASP A CA 1
ATOM 757 C C . ASP A 1 96 ? -0.549 0.255 24.859 1.00 89.00 96 ASP A C 1
ATOM 759 O O . ASP A 1 96 ? -0.059 -0.491 25.703 1.00 89.00 96 ASP A O 1
ATOM 763 N N . ASP A 1 97 ? -1.150 -0.222 23.763 1.00 92.81 97 ASP A N 1
ATOM 764 C CA . ASP A 1 97 ? -1.329 -1.650 23.497 1.00 92.81 97 ASP A CA 1
ATOM 765 C C . ASP A 1 97 ? -1.232 -1.956 21.999 1.00 92.81 97 ASP A C 1
ATOM 767 O O . ASP A 1 97 ? -2.171 -1.768 21.224 1.00 92.81 97 ASP A O 1
ATOM 771 N N . LYS A 1 98 ? -0.072 -2.480 21.594 1.00 92.31 98 LYS A N 1
ATOM 772 C CA . LYS A 1 98 ? 0.221 -2.826 20.197 1.00 92.31 98 LYS A CA 1
ATOM 773 C C . LYS A 1 98 ? -0.579 -4.028 19.698 1.00 92.31 98 LYS A C 1
ATOM 775 O O . LYS A 1 98 ? -0.857 -4.097 18.505 1.00 92.31 98 LYS A O 1
ATOM 780 N N . ILE A 1 99 ? -0.930 -4.973 20.573 1.00 93.56 99 ILE A N 1
ATOM 781 C CA . ILE A 1 99 ? -1.704 -6.156 20.172 1.00 93.56 99 ILE A CA 1
ATOM 782 C C . ILE A 1 99 ? -3.122 -5.705 19.849 1.00 93.56 99 ILE A C 1
ATOM 784 O O . ILE A 1 99 ? -3.603 -5.942 18.742 1.00 93.56 99 ILE A O 1
ATOM 788 N N . LYS A 1 100 ? -3.735 -4.942 20.758 1.00 93.06 100 LYS A N 1
ATOM 789 C CA . LYS A 1 100 ? -5.041 -4.318 20.533 1.00 93.06 100 LYS A CA 1
ATOM 790 C C . LYS A 1 100 ? -5.028 -3.379 19.329 1.00 93.06 100 LYS A C 1
ATOM 792 O O . LYS A 1 100 ? -5.998 -3.340 18.574 1.00 93.06 100 LYS A O 1
ATOM 797 N N . ALA A 1 101 ? -3.930 -2.647 19.119 1.00 93.75 101 ALA A N 1
ATOM 798 C CA . ALA A 1 101 ? -3.784 -1.765 17.969 1.00 93.75 101 ALA A CA 1
ATOM 799 C C . ALA A 1 101 ? -3.972 -2.515 16.646 1.00 93.75 101 ALA A C 1
ATOM 801 O O . ALA A 1 101 ? -4.657 -1.985 15.776 1.00 93.75 101 ALA A O 1
ATOM 802 N N . ILE A 1 102 ? -3.382 -3.707 16.508 1.00 95.00 102 ILE A N 1
ATOM 803 C CA . ILE A 1 102 ? -3.478 -4.545 15.307 1.00 95.00 102 ILE A CA 1
ATOM 804 C C . ILE A 1 102 ? -4.812 -5.294 15.248 1.00 95.00 102 ILE A C 1
ATOM 806 O O . ILE A 1 102 ? -5.454 -5.291 14.201 1.00 95.00 102 ILE A O 1
ATOM 810 N N . ASP A 1 103 ? -5.242 -5.891 16.361 1.00 95.31 103 ASP A N 1
ATOM 811 C CA . ASP A 1 103 ? -6.475 -6.686 16.454 1.00 95.31 103 ASP A CA 1
ATOM 812 C C . ASP A 1 103 ? -7.711 -5.895 15.988 1.00 95.31 103 ASP A C 1
ATOM 814 O O . ASP A 1 103 ? -8.480 -6.352 15.143 1.00 95.31 103 ASP A O 1
ATOM 818 N N . GLN A 1 104 ? -7.824 -4.637 16.425 1.00 94.94 104 GLN A N 1
ATOM 819 C CA . GLN A 1 104 ? -8.925 -3.742 16.053 1.00 94.94 104 GLN A CA 1
ATOM 820 C C . GLN A 1 104 ? -8.980 -3.365 14.565 1.00 94.94 104 GLN A C 1
ATOM 822 O O . GLN A 1 104 ? -9.981 -2.800 14.124 1.00 94.94 104 GLN A O 1
ATOM 827 N N . LEU A 1 105 ? -7.914 -3.607 13.797 1.00 96.31 105 LEU A N 1
ATOM 828 C CA . LEU A 1 105 ? -7.890 -3.297 12.365 1.00 96.31 105 LEU A CA 1
ATOM 829 C C . LEU A 1 105 ? -8.489 -4.417 11.511 1.00 96.31 105 LEU A C 1
ATOM 831 O O . LEU A 1 105 ? -8.694 -4.192 10.322 1.00 96.31 105 LEU A O 1
ATOM 835 N N . HIS A 1 106 ? -8.766 -5.596 12.088 1.00 95.94 106 HIS A N 1
ATOM 836 C CA . HIS A 1 106 ? -9.362 -6.739 11.385 1.00 95.94 106 HIS A CA 1
ATOM 837 C C . HIS A 1 106 ? -8.665 -7.041 10.045 1.00 95.94 106 HIS A C 1
ATOM 839 O O . HIS A 1 106 ? -9.304 -7.160 9.000 1.00 95.94 106 HIS A O 1
ATOM 845 N N . ILE A 1 107 ? -7.329 -7.108 10.069 1.00 95.81 107 ILE A N 1
ATOM 846 C CA . ILE A 1 107 ? -6.507 -7.228 8.861 1.00 95.81 107 ILE A CA 1
ATOM 847 C C . ILE A 1 107 ? -6.787 -8.562 8.164 1.00 95.81 107 ILE A C 1
ATOM 849 O O . ILE A 1 107 ? -6.560 -9.628 8.734 1.00 95.81 107 ILE A O 1
ATOM 853 N N . VAL A 1 108 ? -7.203 -8.491 6.899 1.00 96.00 108 VAL A N 1
ATOM 854 C CA . VAL A 1 108 ? -7.365 -9.653 6.019 1.00 96.00 108 VAL A CA 1
ATOM 855 C C . VAL A 1 108 ? -6.266 -9.612 4.955 1.00 96.00 108 VAL A C 1
ATOM 857 O O . VAL A 1 108 ? -6.313 -8.747 4.078 1.00 96.00 108 VAL A O 1
ATOM 860 N N . PRO A 1 109 ? -5.253 -10.495 5.015 1.00 94.44 109 PRO A N 1
ATOM 861 C CA . PRO A 1 109 ? -4.250 -10.576 3.963 1.00 94.44 109 PRO A CA 1
ATOM 862 C C . PRO A 1 109 ? -4.880 -11.140 2.684 1.00 94.44 109 PRO A C 1
ATOM 864 O O . PRO A 1 109 ? -5.577 -12.151 2.721 1.00 94.44 109 PRO A O 1
ATOM 867 N N . VAL A 1 110 ? -4.606 -10.494 1.551 1.00 94.69 110 VAL A N 1
ATOM 868 C CA . VAL A 1 110 ? -5.065 -10.914 0.220 1.00 94.69 110 VAL A CA 1
ATOM 869 C C . VAL A 1 110 ? -3.855 -11.004 -0.701 1.00 94.69 110 VAL A C 1
ATOM 871 O O . VAL A 1 110 ? -2.992 -10.125 -0.676 1.00 94.69 110 VAL A O 1
ATOM 874 N N . SER A 1 111 ? -3.798 -12.054 -1.517 1.00 92.88 111 SER A N 1
ATOM 875 C CA . SER A 1 111 ? -2.788 -12.220 -2.560 1.00 92.88 111 SER A CA 1
ATOM 876 C C . SER A 1 111 ? -3.474 -12.242 -3.915 1.00 92.88 111 SER A C 1
ATOM 878 O O . SER A 1 111 ? -4.468 -12.933 -4.086 1.00 92.88 111 SER A O 1
ATOM 880 N N . ILE A 1 112 ? -2.946 -11.494 -4.881 1.00 92.06 112 ILE A N 1
ATOM 881 C CA . ILE A 1 112 ? -3.468 -11.476 -6.248 1.00 92.06 112 ILE A CA 1
ATOM 882 C C . ILE A 1 112 ? -2.356 -11.961 -7.163 1.00 92.06 112 ILE A C 1
ATOM 884 O O . ILE A 1 112 ? -1.285 -11.358 -7.213 1.00 92.06 112 ILE A O 1
ATOM 888 N N . SER A 1 113 ? -2.613 -13.047 -7.885 1.00 91.81 113 SER A N 1
ATOM 889 C CA . SER A 1 113 ? -1.668 -13.630 -8.838 1.00 91.81 113 SER A CA 1
ATOM 890 C C . SER A 1 113 ? -2.212 -13.519 -10.256 1.00 91.81 113 SER A C 1
ATOM 892 O O . SER A 1 113 ? -3.380 -13.820 -10.509 1.00 91.81 113 SER A O 1
ATOM 894 N N . TYR A 1 114 ? -1.351 -13.094 -11.176 1.00 92.81 114 TYR A N 1
ATOM 895 C CA . TYR A 1 114 ? -1.648 -13.003 -12.602 1.00 92.81 114 TYR A CA 1
ATOM 896 C C . TYR A 1 114 ? -0.873 -14.078 -13.358 1.00 92.81 114 TYR A C 1
ATOM 898 O O . TYR A 1 114 ? 0.280 -14.352 -13.030 1.00 92.81 114 TYR A O 1
ATOM 906 N N . GLU A 1 115 ? -1.486 -14.657 -14.386 1.00 95.31 115 GLU A N 1
ATOM 907 C CA . GLU A 1 115 ? -0.793 -15.528 -15.338 1.00 95.31 115 GLU A CA 1
ATOM 908 C C . GLU A 1 115 ? 0.251 -14.740 -16.135 1.00 95.31 115 GLU A C 1
ATOM 910 O O . GLU A 1 115 ? 1.366 -15.216 -16.328 1.00 95.31 115 GLU A O 1
ATOM 915 N N . TRP A 1 116 ? -0.096 -13.511 -16.531 1.00 93.62 116 TRP A N 1
ATOM 916 C CA . TRP A 1 116 ? 0.806 -12.593 -17.222 1.00 93.62 116 TRP A CA 1
ATOM 917 C C . TRP A 1 116 ? 1.046 -11.338 -16.386 1.00 93.62 116 TRP A C 1
ATOM 919 O O . TRP A 1 116 ? 0.109 -10.631 -16.002 1.00 93.62 116 TRP A O 1
ATOM 929 N N . GLU A 1 117 ? 2.317 -11.020 -16.139 1.00 92.25 117 GLU A N 1
ATOM 930 C CA . GLU A 1 117 ? 2.693 -9.736 -15.555 1.00 92.25 117 GLU A CA 1
ATOM 931 C C . GLU A 1 117 ? 2.550 -8.638 -16.613 1.00 92.25 117 GLU A C 1
ATOM 933 O O . GLU A 1 117 ? 3.421 -8.429 -17.445 1.00 92.25 117 GLU A O 1
ATOM 938 N N . SER A 1 118 ? 1.437 -7.909 -16.549 1.00 93.06 118 SER A N 1
ATOM 939 C CA . SER A 1 118 ? 1.080 -6.824 -17.478 1.00 93.06 118 SER A CA 1
ATOM 940 C C . SER A 1 118 ? 2.175 -5.781 -17.739 1.00 93.06 118 SER A C 1
ATOM 942 O O . SER A 1 118 ? 2.157 -5.122 -18.774 1.00 93.06 118 SER A O 1
ATOM 944 N N . CYS A 1 119 ? 3.085 -5.568 -16.785 1.00 93.94 119 CYS A N 1
ATOM 945 C CA . CYS A 1 119 ? 4.163 -4.588 -16.880 1.00 93.94 119 CYS A CA 1
ATOM 946 C C . CYS A 1 119 ? 5.546 -5.240 -17.039 1.00 93.94 119 CYS A C 1
ATOM 948 O O . CYS A 1 119 ? 6.543 -4.594 -16.711 1.00 93.94 119 CYS A O 1
ATOM 950 N N . ASP A 1 120 ? 5.622 -6.491 -17.488 1.00 93.62 120 ASP A N 1
ATOM 951 C CA . ASP A 1 120 ? 6.857 -7.273 -17.613 1.00 93.62 120 ASP A CA 1
ATOM 952 C C . ASP A 1 120 ? 7.955 -6.538 -18.393 1.00 93.62 120 ASP A C 1
ATOM 954 O O . ASP A 1 120 ? 9.044 -6.347 -17.859 1.00 93.62 120 ASP A O 1
ATOM 958 N N . ILE A 1 121 ? 7.661 -6.017 -19.587 1.00 93.50 121 ILE A N 1
ATOM 959 C CA . ILE A 1 121 ? 8.622 -5.280 -20.419 1.00 93.50 121 ILE A CA 1
ATOM 960 C C . ILE A 1 121 ? 9.154 -4.059 -19.661 1.00 93.50 121 ILE A C 1
ATOM 962 O O . ILE A 1 121 ? 10.362 -3.839 -19.602 1.00 93.50 121 ILE A O 1
ATOM 966 N N . LEU A 1 122 ? 8.262 -3.278 -19.041 1.00 93.94 122 LEU A N 1
ATOM 967 C CA . LEU A 1 122 ? 8.641 -2.068 -18.304 1.00 93.94 122 LEU A CA 1
ATOM 968 C C . LEU A 1 122 ? 9.519 -2.403 -17.091 1.00 93.94 122 LEU A C 1
ATOM 970 O O . LEU A 1 122 ? 10.518 -1.728 -16.849 1.00 93.94 122 LEU A O 1
ATOM 974 N N . LYS A 1 123 ? 9.174 -3.461 -16.347 1.00 92.75 123 LYS A N 1
ATOM 975 C CA . LYS A 1 123 ? 9.954 -3.926 -15.192 1.00 92.75 123 LYS A CA 1
ATOM 976 C C . LYS A 1 123 ? 11.315 -4.474 -15.616 1.00 92.75 123 LYS A C 1
ATOM 978 O O . LYS A 1 123 ? 12.305 -4.159 -14.965 1.00 92.75 123 LYS A O 1
ATOM 983 N N . THR A 1 124 ? 11.373 -5.254 -16.694 1.00 93.44 124 THR A N 1
ATOM 984 C CA . THR A 1 124 ? 12.619 -5.823 -17.220 1.00 93.44 124 THR A CA 1
ATOM 985 C C . THR A 1 124 ? 13.582 -4.728 -17.662 1.00 93.44 124 THR A C 1
ATOM 987 O O . THR A 1 124 ? 14.760 -4.800 -17.327 1.00 93.44 124 THR A O 1
ATOM 990 N N . LEU A 1 125 ? 13.096 -3.688 -18.348 1.00 92.50 125 LEU A N 1
ATOM 991 C CA . LEU A 1 125 ? 13.927 -2.546 -18.741 1.00 92.50 125 LEU A CA 1
ATOM 992 C C . LEU A 1 125 ? 14.492 -1.806 -17.521 1.00 92.50 125 LEU A C 1
ATOM 994 O O . LEU A 1 125 ? 15.695 -1.571 -17.461 1.00 92.50 125 LEU A O 1
ATOM 998 N N . GLU A 1 126 ? 13.651 -1.503 -16.526 1.00 92.56 126 GLU A N 1
ATOM 999 C CA . GLU A 1 126 ? 14.086 -0.872 -15.269 1.00 92.56 126 GLU A CA 1
ATOM 1000 C C . GLU A 1 126 ? 15.141 -1.718 -14.542 1.00 92.56 126 GLU A C 1
ATOM 1002 O O . GLU A 1 126 ? 16.181 -1.198 -14.137 1.00 92.56 126 GLU A O 1
ATOM 1007 N N . LEU A 1 127 ? 14.904 -3.026 -14.409 1.00 92.38 127 LEU A N 1
ATOM 1008 C CA . LEU A 1 127 ? 15.837 -3.946 -13.756 1.00 92.38 127 LEU A CA 1
ATOM 1009 C C . LEU A 1 127 ? 17.152 -4.089 -14.522 1.00 92.38 127 LEU A C 1
ATOM 1011 O O . LEU A 1 127 ? 18.203 -4.197 -13.896 1.00 92.38 127 LEU A O 1
ATOM 1015 N N . TYR A 1 128 ? 17.106 -4.105 -15.853 1.00 93.88 128 TYR A N 1
ATOM 1016 C CA . TYR A 1 128 ? 18.295 -4.208 -16.692 1.00 93.88 128 TYR A CA 1
ATOM 1017 C C . TYR A 1 128 ? 19.143 -2.935 -16.615 1.00 93.88 128 TYR A C 1
ATOM 1019 O O . TYR A 1 128 ? 20.336 -3.012 -16.336 1.00 93.88 128 TYR A O 1
ATOM 1027 N N . GLU A 1 129 ? 18.539 -1.755 -16.778 1.00 93.62 129 GLU A N 1
ATOM 1028 C CA . GLU A 1 129 ? 19.252 -0.475 -16.666 1.00 93.62 129 GLU A CA 1
ATOM 1029 C C . GLU A 1 129 ? 19.862 -0.276 -15.267 1.00 93.62 129 GLU A C 1
ATOM 1031 O O . GLU A 1 129 ? 20.986 0.228 -15.143 1.00 93.62 129 GLU A O 1
ATOM 1036 N N . ALA A 1 130 ? 19.162 -0.736 -14.222 1.00 92.81 130 ALA A N 1
ATOM 1037 C CA . ALA A 1 130 ? 19.625 -0.677 -12.838 1.00 92.81 130 ALA A CA 1
ATOM 1038 C C . ALA A 1 130 ? 20.909 -1.488 -12.568 1.00 92.81 130 ALA A C 1
ATOM 1040 O O . ALA A 1 130 ? 21.594 -1.218 -11.581 1.00 92.81 130 ALA A O 1
ATOM 1041 N N . GLN A 1 131 ? 21.262 -2.455 -13.427 1.00 94.50 131 GLN A N 1
ATOM 1042 C CA . GLN A 1 131 ? 22.515 -3.216 -13.302 1.00 94.50 131 GLN A CA 1
ATOM 1043 C C . GLN A 1 131 ? 23.747 -2.381 -13.666 1.00 94.50 131 GLN A C 1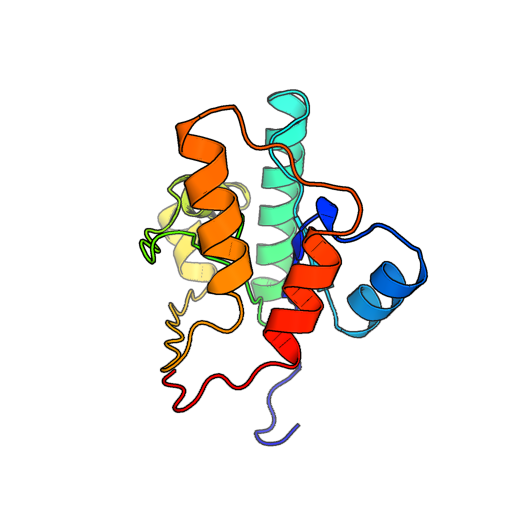
ATOM 1045 O O . GLN A 1 131 ? 24.838 -2.649 -13.167 1.00 94.50 131 GLN A O 1
ATOM 1050 N N . PHE A 1 132 ? 23.582 -1.369 -14.521 1.00 95.25 132 PHE A N 1
ATOM 1051 C CA . PHE A 1 132 ? 24.691 -0.557 -15.029 1.00 95.25 132 PHE A CA 1
ATOM 1052 C C . PHE A 1 132 ? 24.783 0.808 -14.348 1.00 95.25 132 PHE A C 1
ATOM 1054 O O . PHE A 1 132 ? 25.863 1.391 -14.268 1.00 95.25 132 PHE A O 1
ATOM 1061 N N . SER A 1 133 ? 23.659 1.348 -13.873 1.00 93.56 133 SER A N 1
ATOM 1062 C CA . SER A 1 133 ? 23.616 2.662 -13.233 1.00 93.56 133 SER A CA 1
ATOM 1063 C C . SER A 1 133 ? 22.423 2.796 -12.291 1.00 93.56 133 SER A C 1
ATOM 1065 O O . SER A 1 133 ? 21.486 2.004 -12.326 1.00 93.56 133 SER A O 1
ATOM 1067 N N . LYS A 1 134 ? 22.424 3.833 -11.446 1.00 90.69 134 LYS A N 1
ATOM 1068 C CA . LYS A 1 134 ? 21.254 4.148 -10.622 1.00 90.69 134 LYS A CA 1
ATOM 1069 C C . LYS A 1 134 ? 20.076 4.529 -11.523 1.00 90.69 134 LYS A C 1
ATOM 1071 O O . LYS A 1 134 ? 20.055 5.625 -12.084 1.00 90.69 134 LYS A O 1
ATOM 1076 N N . TYR A 1 135 ? 19.072 3.659 -11.585 1.00 88.88 135 TYR A N 1
ATOM 1077 C CA . TYR A 1 135 ? 17.858 3.929 -12.342 1.00 88.88 135 TYR A CA 1
ATOM 1078 C C . TYR A 1 135 ? 17.114 5.147 -11.787 1.00 88.88 135 TYR A C 1
ATOM 1080 O O . TYR A 1 135 ? 16.836 5.242 -10.587 1.00 88.88 135 TYR A O 1
ATOM 1088 N N . THR A 1 136 ? 16.790 6.084 -12.674 1.00 88.19 136 THR A N 1
ATOM 1089 C CA . THR A 1 136 ? 15.981 7.261 -12.360 1.00 88.19 136 THR A CA 1
ATOM 1090 C C . THR A 1 136 ? 14.819 7.306 -13.330 1.00 88.19 136 THR A C 1
ATOM 1092 O O . THR A 1 136 ? 15.018 7.424 -14.537 1.00 88.19 136 THR A O 1
ATOM 1095 N N . LYS A 1 137 ? 13.607 7.221 -12.782 1.00 87.56 137 LYS A N 1
ATOM 1096 C CA . LYS A 1 137 ? 12.380 7.203 -13.573 1.00 87.56 137 LYS A CA 1
ATOM 1097 C C . LYS A 1 137 ? 12.247 8.446 -14.435 1.00 87.56 137 LYS A C 1
ATOM 1099 O O . LYS A 1 137 ? 12.454 9.567 -13.960 1.00 87.56 137 LYS A O 1
ATOM 1104 N N . LYS A 1 138 ? 11.834 8.246 -15.682 1.00 89.00 138 LYS A N 1
ATOM 1105 C CA . LYS A 1 138 ? 11.537 9.342 -16.606 1.00 89.00 138 LYS A CA 1
ATOM 1106 C C . LYS A 1 138 ? 10.196 9.995 -16.238 1.00 89.00 138 LYS A C 1
ATOM 1108 O O . LYS A 1 138 ? 9.301 9.327 -15.709 1.00 89.00 138 LYS A O 1
ATOM 1113 N N . PRO A 1 139 ? 10.005 11.292 -16.540 1.00 86.88 139 PRO A N 1
ATOM 1114 C CA . PRO A 1 139 ? 8.698 11.928 -16.405 1.00 86.88 139 PRO A CA 1
ATOM 1115 C C . PRO A 1 139 ? 7.612 11.134 -17.148 1.00 86.88 139 PRO A C 1
ATOM 1117 O O . PRO A 1 139 ? 7.794 10.755 -18.301 1.00 86.88 139 PRO A O 1
ATOM 1120 N N . GLY A 1 140 ? 6.485 10.866 -16.482 1.00 85.69 140 GLY A N 1
ATOM 1121 C CA . GLY A 1 140 ? 5.352 10.128 -17.060 1.00 85.69 140 GLY A CA 1
ATOM 1122 C C . GLY A 1 140 ? 5.472 8.597 -17.050 1.00 85.69 140 GLY A C 1
ATOM 1123 O O . GLY A 1 140 ? 4.490 7.914 -17.335 1.00 85.69 140 GLY A O 1
ATOM 1124 N N . GLU A 1 141 ? 6.613 8.031 -16.660 1.00 89.25 141 GLU A N 1
ATOM 1125 C CA . GLU A 1 141 ? 6.822 6.577 -16.642 1.00 89.25 141 GLU A CA 1
ATOM 1126 C C . GLU A 1 141 ? 5.899 5.846 -15.652 1.00 89.25 141 GLU A C 1
ATOM 1128 O O . GLU A 1 141 ? 5.372 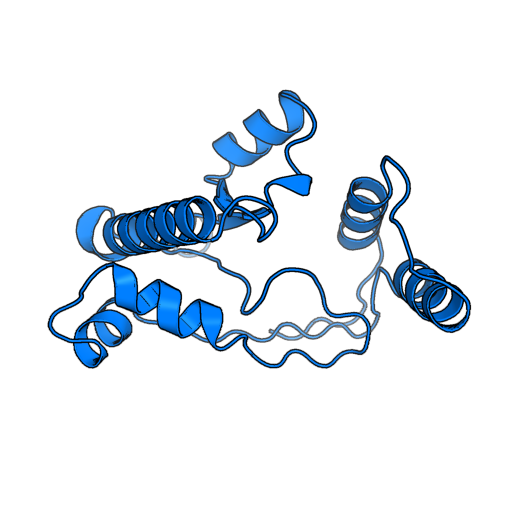4.772 -15.956 1.00 89.25 141 GLU A O 1
ATOM 1133 N N . ASP A 1 142 ? 5.635 6.451 -14.488 1.00 86.81 142 ASP A N 1
ATOM 1134 C CA . ASP A 1 142 ? 4.680 5.918 -13.510 1.00 86.81 142 ASP A CA 1
ATOM 1135 C C . ASP A 1 142 ? 3.256 5.859 -14.090 1.00 86.81 142 ASP A C 1
ATOM 1137 O O . ASP A 1 142 ? 2.560 4.861 -13.897 1.00 86.81 142 ASP A O 1
ATOM 1141 N N . LEU A 1 143 ? 2.843 6.884 -14.848 1.00 86.31 143 LEU A N 1
ATOM 1142 C CA . LEU A 1 143 ? 1.538 6.916 -15.514 1.00 86.31 143 LEU A CA 1
ATOM 1143 C C . LEU A 1 143 ? 1.452 5.850 -16.609 1.00 86.31 143 LEU A C 1
ATOM 1145 O O . LEU A 1 143 ? 0.477 5.102 -16.647 1.00 86.31 143 LEU A O 1
ATOM 1149 N N . ASN A 1 144 ? 2.487 5.733 -17.446 1.00 91.00 144 ASN A N 1
ATOM 1150 C CA . ASN A 1 144 ? 2.569 4.682 -18.459 1.00 91.00 144 ASN A CA 1
ATOM 1151 C C . ASN A 1 144 ? 2.431 3.298 -17.813 1.00 91.00 144 ASN A C 1
ATOM 1153 O O . ASN A 1 144 ? 1.614 2.483 -18.221 1.00 91.00 144 ASN A O 1
ATOM 1157 N N . SER A 1 145 ? 3.150 3.067 -16.716 1.00 90.75 145 SER A N 1
ATOM 1158 C CA . SER A 1 145 ? 3.107 1.794 -16.003 1.00 90.75 145 SER A CA 1
ATOM 1159 C C . SER A 1 145 ? 1.761 1.515 -15.318 1.00 90.75 145 SER A C 1
ATOM 1161 O O . SER A 1 145 ? 1.481 0.359 -14.999 1.00 90.75 145 SER A O 1
ATOM 1163 N N . ILE A 1 146 ? 0.951 2.535 -15.014 1.00 89.25 146 ILE A N 1
ATOM 1164 C CA . ILE A 1 146 ? -0.425 2.369 -14.511 1.00 89.25 146 ILE A CA 1
ATOM 1165 C C . ILE A 1 146 ? -1.356 2.002 -15.661 1.00 89.25 146 ILE A C 1
ATOM 1167 O O . ILE A 1 146 ? -2.075 1.012 -15.562 1.00 89.25 146 ILE A O 1
ATOM 1171 N N . LEU A 1 147 ? -1.312 2.764 -16.756 1.00 91.56 147 LEU A N 1
ATOM 1172 C CA . LEU A 1 147 ? -2.148 2.529 -17.932 1.00 91.56 147 LEU A CA 1
ATOM 1173 C C . LEU A 1 147 ? -1.893 1.141 -18.521 1.00 91.56 147 LEU A C 1
ATOM 1175 O O . LEU A 1 147 ? -2.839 0.385 -18.721 1.00 91.56 147 LEU A O 1
ATOM 1179 N N . THR A 1 148 ? -0.626 0.762 -18.692 1.00 94.19 148 THR A N 1
ATOM 1180 C CA . THR A 1 148 ? -0.232 -0.583 -19.126 1.00 94.19 148 THR A CA 1
ATOM 1181 C C . THR A 1 148 ? -0.779 -1.647 -18.176 1.00 94.19 148 THR A C 1
ATOM 1183 O O . THR A 1 148 ? -1.401 -2.605 -18.626 1.00 94.19 148 THR A O 1
ATOM 1186 N N . GLY A 1 149 ? -0.645 -1.446 -16.861 1.00 92.38 149 GLY A N 1
ATOM 1187 C CA . GLY A 1 149 ? -1.172 -2.375 -15.859 1.00 92.38 149 GLY A CA 1
ATOM 1188 C C . GLY A 1 149 ? -2.696 -2.525 -15.885 1.00 92.38 149 GLY A C 1
ATOM 1189 O O . GLY A 1 149 ? -3.212 -3.596 -15.574 1.00 92.38 149 GLY A O 1
ATOM 1190 N N . ILE A 1 150 ? -3.434 -1.486 -16.278 1.00 91.88 150 ILE A N 1
ATOM 1191 C CA . ILE A 1 150 ? -4.896 -1.527 -16.409 1.00 91.88 150 ILE A CA 1
ATOM 1192 C C . ILE A 1 150 ? -5.303 -2.217 -17.716 1.00 91.88 150 ILE A C 1
ATOM 1194 O O . ILE A 1 150 ? -6.147 -3.111 -17.686 1.00 91.88 150 ILE A O 1
ATOM 1198 N N . VAL A 1 151 ? -4.693 -1.825 -18.837 1.00 94.69 151 VAL A N 1
ATOM 1199 C CA . VAL A 1 151 ? -5.152 -2.162 -20.195 1.00 94.69 151 VAL A CA 1
ATOM 1200 C C . VAL A 1 151 ? -4.650 -3.524 -20.679 1.00 94.69 151 VAL A C 1
ATOM 1202 O O . VAL A 1 151 ? -5.360 -4.201 -21.419 1.00 94.69 151 VAL A O 1
ATOM 1205 N N . GLN A 1 152 ? -3.448 -3.946 -20.281 1.00 95.56 152 GLN A N 1
ATOM 1206 C CA . GLN A 1 152 ? -2.883 -5.215 -20.744 1.00 95.56 152 GLN A CA 1
ATOM 1207 C C . GLN A 1 152 ? -3.603 -6.424 -20.133 1.00 95.56 152 GLN A C 1
ATOM 1209 O O . GLN A 1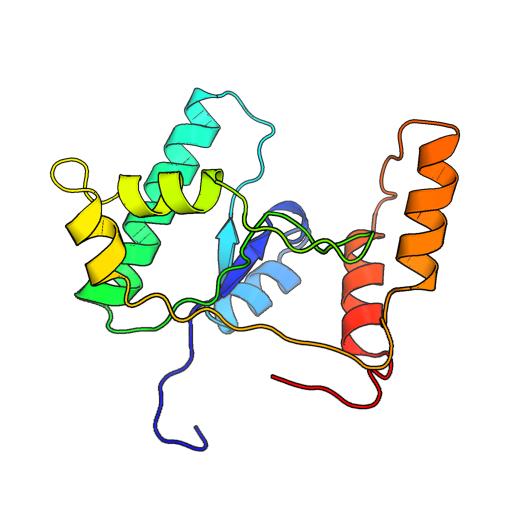 152 ? -4.047 -6.407 -18.973 1.00 95.56 152 GLN A O 1
ATOM 1214 N N . SER A 1 153 ? -3.683 -7.493 -20.931 1.00 94.00 153 SER A N 1
ATOM 1215 C CA . SER A 1 153 ? -4.240 -8.775 -20.503 1.00 94.00 153 SER A CA 1
ATOM 1216 C C . SER A 1 153 ? -3.399 -9.376 -19.379 1.00 94.00 153 SER A C 1
ATOM 1218 O O . SER A 1 153 ? -2.173 -9.371 -19.436 1.00 94.00 153 SER A O 1
ATOM 1220 N N . LYS A 1 154 ? -4.076 -9.907 -18.359 1.00 95.19 154 LYS A N 1
ATOM 1221 C CA . LYS A 1 154 ? -3.456 -10.570 -17.197 1.00 95.19 154 LYS A CA 1
ATOM 1222 C C . LYS A 1 154 ? -3.560 -12.093 -17.277 1.00 95.19 154 LYS A C 1
ATOM 1224 O O . LYS A 1 154 ? -3.063 -12.784 -16.393 1.00 95.19 154 LYS A O 1
ATOM 1229 N N . GLY A 1 155 ? -4.217 -12.601 -18.326 1.00 95.88 155 GLY A N 1
ATOM 1230 C CA . GLY A 1 155 ? -4.551 -14.014 -18.463 1.00 95.88 155 GLY A CA 1
ATOM 1231 C C . GLY A 1 155 ? -5.470 -14.465 -17.332 1.00 95.88 155 GLY A C 1
ATOM 1232 O O . GLY A 1 155 ? -6.393 -13.742 -16.946 1.00 95.88 155 GLY A O 1
ATOM 1233 N N . ARG A 1 156 ? -5.213 -15.654 -16.791 1.00 96.31 156 ARG A N 1
ATOM 1234 C CA . ARG A 1 156 ? -5.892 -16.154 -15.590 1.00 96.31 156 ARG A CA 1
ATOM 1235 C C . ARG A 1 156 ? -5.471 -15.353 -14.356 1.00 96.31 156 ARG A C 1
ATOM 1237 O O . ARG A 1 156 ? -4.288 -15.141 -14.113 1.00 96.31 156 ARG A O 1
ATOM 1244 N N . VAL A 1 157 ? -6.456 -14.937 -13.563 1.00 95.25 157 VAL A N 1
ATOM 1245 C CA . VAL A 1 157 ? -6.252 -14.196 -12.312 1.00 95.25 157 VAL A CA 1
ATOM 1246 C C . VAL A 1 157 ? -6.762 -15.038 -11.148 1.00 95.25 157 VAL A C 1
ATOM 1248 O O . VAL A 1 157 ? -7.871 -15.566 -11.219 1.00 95.25 157 VAL A O 1
ATOM 1251 N N . HIS A 1 158 ? -5.962 -15.146 -10.090 1.00 95.56 158 HIS A N 1
ATOM 1252 C CA . HIS A 1 158 ? -6.326 -15.799 -8.832 1.00 95.56 158 HIS A CA 1
ATOM 1253 C C . HIS A 1 158 ? -6.291 -14.781 -7.687 1.00 95.56 158 HIS A C 1
ATOM 1255 O O . HIS A 1 158 ? -5.350 -13.986 -7.611 1.00 95.56 158 HIS A O 1
ATOM 1261 N N . ILE A 1 159 ? -7.299 -14.826 -6.811 1.00 91.69 159 ILE A N 1
ATOM 1262 C CA . ILE A 1 159 ? -7.450 -13.992 -5.608 1.00 91.69 159 ILE A CA 1
ATOM 1263 C C . ILE A 1 159 ? -7.733 -14.913 -4.425 1.00 91.69 159 ILE A C 1
ATOM 1265 O O . ILE A 1 159 ? -8.596 -15.800 -4.602 1.00 91.69 159 ILE A O 1
#